Protein AF-A0A9E3FGD9-F1 (afdb_monomer_lite)

Secondary structure (DSSP, 8-state):
-----PPPPPPP--PPPHHHHHHHHHHHHHHHHHHHHHHT---HHHHHHHHHHHTT-HHHHHHHHHHHHHHHHHHHHHHSPPPPPTTHHHHHHHHHHSS-TTT-TTS--TT--S---TTSHHHHHHHHHHHHHHHHHHHHHHHHHHHTSS--

Foldseek 3Di:
DDDDDDDDDPPPDPDPDCVVVVLVVLLVVLLVCLVCVLVVVDDDPVNVSSVVVLVVDVVSVVSSVVSNVVVVVVVVCVVVPPDDPPCPVVVVVVVPVPDPPVVCVPPPPPPPPDPDDPPPPVVVVVVVVVVVVVVVVVVVVVVVVVVVVPPD

Structure (mmCIF, N/CA/C/O backbone):
data_AF-A0A9E3FGD9-F1
#
_entry.id   AF-A0A9E3FGD9-F1
#
loop_
_atom_site.group_PDB
_atom_site.id
_atom_site.type_symbol
_atom_site.label_atom_id
_atom_site.label_alt_id
_atom_site.label_comp_id
_atom_site.label_asym_id
_atom_site.label_entity_id
_atom_site.label_seq_id
_atom_site.pdbx_PDB_ins_code
_atom_site.Cartn_x
_atom_site.Cartn_y
_atom_site.Cartn_z
_atom_site.occupancy
_atom_site.B_iso_or_equiv
_atom_site.auth_seq_id
_atom_site.auth_comp_id
_atom_site.auth_asym_id
_atom_site.auth_atom_id
_atom_site.pdbx_PDB_model_num
ATOM 1 N N . MET A 1 1 ? -22.434 -24.679 -66.975 1.00 50.53 1 MET A N 1
ATOM 2 C CA . MET A 1 1 ? -21.082 -24.193 -66.614 1.00 50.53 1 MET A CA 1
ATOM 3 C C . MET A 1 1 ? -21.198 -23.143 -65.509 1.00 50.53 1 MET A C 1
ATOM 5 O O . MET A 1 1 ? -21.624 -22.031 -65.781 1.00 50.53 1 MET A O 1
ATOM 9 N N . ARG A 1 2 ? -20.910 -23.509 -64.250 1.00 56.78 2 ARG A N 1
ATOM 10 C CA . ARG A 1 2 ? -20.927 -22.608 -63.078 1.00 56.78 2 ARG A CA 1
ATOM 11 C C . ARG A 1 2 ? -19.479 -22.292 -62.701 1.00 56.78 2 ARG A C 1
ATOM 13 O O . ARG A 1 2 ? -18.764 -23.174 -62.239 1.00 56.78 2 ARG A O 1
ATOM 20 N N . LEU A 1 3 ? -19.047 -21.055 -62.933 1.00 59.59 3 LEU A N 1
ATOM 21 C CA . LEU A 1 3 ? -17.718 -20.577 -62.555 1.00 59.59 3 LEU A CA 1
ATOM 22 C C . LEU A 1 3 ? -17.664 -20.383 -61.033 1.00 59.59 3 LEU A C 1
ATOM 24 O O . LEU A 1 3 ? -18.271 -19.459 -60.490 1.00 59.59 3 LEU A O 1
ATOM 28 N N . LEU A 1 4 ? -16.947 -21.271 -60.343 1.00 60.72 4 LEU A N 1
ATOM 29 C CA . LEU A 1 4 ? -16.612 -21.136 -58.927 1.00 60.72 4 LEU A CA 1
ATOM 30 C C . LEU A 1 4 ? -15.655 -19.948 -58.756 1.00 60.72 4 LEU A C 1
ATOM 32 O O . LEU A 1 4 ? -14.446 -20.070 -58.949 1.00 60.72 4 LEU A O 1
ATOM 36 N N . ARG A 1 5 ? -16.200 -18.778 -58.400 1.00 61.59 5 ARG A N 1
ATOM 37 C CA . ARG A 1 5 ? -15.405 -17.627 -57.958 1.00 61.59 5 ARG A CA 1
ATOM 38 C C . ARG A 1 5 ? -14.687 -18.005 -56.661 1.00 61.59 5 ARG A C 1
ATOM 40 O O . ARG A 1 5 ? -15.314 -18.112 -55.608 1.00 61.59 5 ARG A O 1
ATOM 47 N N . ARG A 1 6 ? -13.370 -18.211 -56.741 1.00 64.69 6 ARG A N 1
ATOM 48 C CA . ARG A 1 6 ? -12.494 -18.325 -55.569 1.00 64.69 6 ARG A CA 1
ATOM 49 C C . ARG A 1 6 ? -12.623 -17.040 -54.747 1.00 64.69 6 ARG A C 1
ATOM 51 O O . ARG A 1 6 ? -12.346 -15.958 -55.261 1.00 64.69 6 ARG A O 1
ATOM 58 N N . ARG A 1 7 ? -13.070 -17.152 -53.492 1.00 64.31 7 ARG A N 1
ATOM 59 C CA . ARG A 1 7 ? -13.029 -16.033 -52.543 1.00 64.31 7 ARG A CA 1
ATOM 60 C C . ARG A 1 7 ? -11.561 -15.654 -52.285 1.00 64.31 7 ARG A C 1
ATOM 62 O O . ARG A 1 7 ? -10.740 -16.563 -52.142 1.00 64.31 7 ARG A O 1
ATOM 69 N N . PRO A 1 8 ? -11.223 -14.356 -52.232 1.00 65.31 8 PRO A N 1
ATOM 70 C CA . PRO A 1 8 ? -9.885 -13.916 -51.865 1.00 65.31 8 PRO A CA 1
ATOM 71 C C . PRO A 1 8 ? -9.556 -14.387 -50.444 1.00 65.31 8 PRO A C 1
ATOM 73 O O . PRO A 1 8 ? -10.395 -14.323 -49.544 1.00 65.31 8 PRO A O 1
ATOM 76 N N . ARG A 1 9 ? -8.338 -14.906 -50.266 1.00 67.38 9 ARG A N 1
ATOM 77 C CA . ARG A 1 9 ? -7.791 -15.282 -48.960 1.00 67.38 9 ARG A CA 1
ATOM 78 C C . ARG A 1 9 ? -7.633 -13.993 -48.138 1.00 67.38 9 ARG A C 1
ATOM 80 O O . ARG A 1 9 ? -7.033 -13.059 -48.670 1.00 67.38 9 ARG A O 1
ATOM 87 N N . PRO A 1 10 ? -8.172 -13.905 -46.908 1.00 64.00 10 PRO A N 1
ATOM 88 C CA . PRO A 1 10 ? -7.940 -12.737 -46.064 1.00 64.00 10 PRO A CA 1
ATOM 89 C C . PRO A 1 10 ? -6.430 -12.562 -45.826 1.00 64.00 10 PRO A C 1
ATOM 91 O O . PRO A 1 10 ? -5.707 -13.569 -45.807 1.00 64.00 10 PRO A O 1
ATOM 94 N N . PRO A 1 11 ? -5.942 -11.314 -45.700 1.00 64.38 11 PRO A N 1
ATOM 95 C CA . PRO A 1 11 ? -4.550 -11.059 -45.355 1.00 64.38 11 PRO A CA 1
ATOM 96 C C . PRO A 1 11 ? -4.231 -11.781 -44.045 1.00 64.38 11 PRO A C 1
ATOM 98 O O . PRO A 1 11 ? -5.073 -11.833 -43.149 1.00 64.38 11 PRO A O 1
ATOM 101 N N . ALA A 1 12 ? -3.053 -12.402 -43.980 1.00 60.97 12 ALA A N 1
ATOM 102 C CA . ALA A 1 12 ? -2.588 -13.089 -42.786 1.00 60.97 12 ALA A CA 1
ATOM 103 C C . ALA A 1 12 ? -2.675 -12.122 -41.600 1.00 60.97 12 ALA A C 1
ATOM 105 O O . ALA A 1 12 ? -2.026 -11.079 -41.623 1.00 60.97 12 ALA A O 1
ATOM 106 N N . GLU A 1 13 ? -3.509 -12.450 -40.611 1.00 57.28 13 GLU A N 1
ATOM 107 C CA . GLU A 1 13 ? -3.487 -11.790 -39.311 1.00 57.28 13 GLU A CA 1
ATOM 108 C C . GLU A 1 13 ? -2.049 -11.866 -38.797 1.00 57.28 13 GLU A C 1
ATOM 110 O O . GLU A 1 13 ? -1.521 -12.952 -38.545 1.00 57.28 13 GLU A O 1
ATOM 115 N N . GLU A 1 14 ? -1.393 -10.709 -38.724 1.00 55.59 14 GLU A N 1
ATOM 116 C CA . GLU A 1 14 ? -0.118 -10.553 -38.044 1.00 55.59 14 GLU A CA 1
ATOM 117 C C . GLU A 1 14 ? -0.317 -11.057 -36.618 1.00 55.59 14 GLU A C 1
ATOM 119 O O . GLU A 1 14 ? -1.060 -10.471 -35.828 1.00 55.59 14 GLU A O 1
ATOM 124 N N . ALA A 1 15 ? 0.288 -12.208 -36.318 1.00 61.97 15 ALA A N 1
ATOM 125 C CA . ALA A 1 15 ? 0.248 -12.785 -34.989 1.00 61.97 15 ALA A CA 1
ATOM 126 C C . ALA A 1 15 ? 0.689 -11.700 -33.993 1.00 61.97 15 ALA A C 1
ATOM 128 O O . ALA A 1 15 ? 1.753 -11.106 -34.199 1.00 61.97 15 ALA A O 1
ATOM 129 N N . PRO A 1 16 ? -0.107 -11.406 -32.947 1.00 53.88 16 PRO A N 1
ATOM 130 C CA . PRO A 1 16 ? 0.225 -10.352 -32.005 1.00 53.88 16 PRO A CA 1
ATOM 131 C C . PRO A 1 16 ? 1.620 -10.621 -31.450 1.00 53.88 16 PRO A C 1
ATOM 133 O O . PRO A 1 16 ? 1.892 -11.688 -30.895 1.00 53.88 16 PRO A O 1
ATOM 136 N N . SER A 1 17 ? 2.521 -9.661 -31.646 1.00 55.41 17 SER A N 1
ATOM 137 C CA . SER A 1 17 ? 3.877 -9.719 -31.123 1.00 55.41 17 SER A CA 1
ATOM 138 C C . SER A 1 17 ? 3.812 -9.973 -29.612 1.00 55.41 17 SER A C 1
ATOM 140 O O . SER A 1 17 ? 3.190 -9.224 -28.849 1.00 55.41 17 SER A O 1
ATOM 142 N N . ASN A 1 18 ? 4.429 -11.078 -29.179 1.00 59.06 18 ASN A N 1
ATOM 143 C CA . ASN A 1 18 ? 4.393 -11.581 -27.799 1.00 59.06 18 ASN A CA 1
ATOM 144 C C . ASN A 1 18 ? 4.844 -10.543 -26.743 1.00 59.06 18 ASN A C 1
ATOM 146 O O . ASN A 1 18 ? 4.529 -10.695 -25.560 1.00 59.06 18 ASN A O 1
ATOM 150 N N . ASP A 1 19 ? 5.524 -9.469 -27.157 1.00 59.78 19 ASP A N 1
ATOM 151 C CA . ASP A 1 19 ? 5.995 -8.374 -26.300 1.00 59.78 19 ASP A CA 1
ATOM 152 C C . ASP A 1 19 ? 4.872 -7.551 -25.655 1.00 59.78 19 ASP A C 1
ATOM 154 O O . ASP A 1 19 ? 4.991 -7.119 -24.508 1.00 59.78 19 ASP A O 1
ATOM 158 N N . SER A 1 20 ? 3.735 -7.377 -26.332 1.00 60.22 20 SER A N 1
ATOM 159 C CA . SER A 1 20 ? 2.581 -6.673 -25.748 1.00 60.22 20 SER A CA 1
ATOM 160 C C . SER A 1 20 ? 1.945 -7.471 -24.598 1.00 60.22 20 SER A C 1
ATOM 162 O O . SER A 1 20 ? 1.544 -6.922 -23.566 1.00 60.22 20 SER A O 1
ATOM 164 N N . THR A 1 21 ? 1.921 -8.799 -24.736 1.00 63.38 21 THR A N 1
ATOM 165 C CA . THR A 1 21 ? 1.351 -9.713 -23.739 1.00 63.38 21 THR A CA 1
ATOM 166 C C . THR A 1 21 ? 2.278 -9.862 -22.531 1.00 63.38 21 THR A C 1
ATOM 168 O O . THR A 1 21 ? 1.804 -9.867 -21.391 1.00 63.38 21 THR A O 1
ATOM 171 N N . SER A 1 22 ? 3.597 -9.918 -22.739 1.00 62.03 22 SER A N 1
ATOM 172 C CA . SER A 1 22 ? 4.577 -10.010 -21.649 1.00 62.03 22 SER A CA 1
ATOM 173 C C . SER A 1 22 ? 4.591 -8.752 -20.767 1.00 62.03 22 SER A C 1
ATOM 175 O O . SER A 1 22 ? 4.560 -8.876 -19.538 1.00 62.03 22 SER A O 1
ATOM 177 N N . LEU A 1 23 ? 4.515 -7.554 -21.365 1.00 68.94 23 LEU A N 1
ATOM 178 C CA . LEU A 1 23 ? 4.369 -6.288 -20.637 1.00 68.94 23 LEU A CA 1
ATOM 179 C C . LEU A 1 23 ? 3.094 -6.276 -19.786 1.00 68.94 23 LEU A C 1
ATOM 181 O O . LEU A 1 23 ? 3.143 -5.912 -18.612 1.00 68.94 23 LEU A O 1
ATOM 185 N N . SER A 1 24 ? 1.970 -6.769 -20.318 1.00 81.31 24 SER A N 1
ATOM 186 C CA . SER A 1 24 ? 0.714 -6.848 -19.559 1.00 81.31 24 SER A CA 1
ATOM 187 C C . SER A 1 24 ? 0.804 -7.771 -18.333 1.00 81.31 24 SER A C 1
ATOM 189 O O . SER A 1 24 ? 0.257 -7.454 -17.271 1.00 81.31 24 SER A O 1
ATOM 191 N N . ARG A 1 25 ? 1.540 -8.890 -18.439 1.00 89.81 25 ARG A N 1
ATOM 192 C CA . ARG A 1 25 ? 1.773 -9.816 -17.321 1.00 89.81 25 ARG A CA 1
ATOM 193 C C . ARG A 1 25 ? 2.632 -9.163 -16.246 1.00 89.81 25 ARG A C 1
ATOM 195 O O . ARG A 1 25 ? 2.316 -9.285 -15.065 1.00 89.81 25 ARG A O 1
ATOM 202 N N . PHE A 1 26 ? 3.682 -8.454 -16.651 1.00 91.25 26 PHE A N 1
ATOM 203 C CA . PHE A 1 26 ? 4.580 -7.790 -15.714 1.00 91.25 26 PHE A CA 1
ATOM 204 C C . PHE A 1 26 ? 3.903 -6.620 -14.994 1.00 91.25 26 PHE A C 1
ATOM 206 O O . PHE A 1 26 ? 4.079 -6.463 -13.788 1.00 91.25 26 PHE A O 1
ATOM 213 N N . CYS A 1 27 ? 3.064 -5.848 -15.692 1.00 95.00 27 CYS A N 1
ATOM 214 C CA . CYS A 1 27 ? 2.238 -4.812 -15.072 1.00 95.00 27 CYS A CA 1
ATOM 215 C C . CYS A 1 27 ? 1.262 -5.411 -14.052 1.00 95.00 27 CYS A C 1
ATOM 217 O O . CYS A 1 27 ? 1.096 -4.862 -12.967 1.00 95.00 27 CYS A O 1
ATOM 219 N N . ARG A 1 28 ? 0.632 -6.552 -14.366 1.00 95.50 28 ARG A N 1
ATOM 220 C CA . ARG A 1 28 ? -0.271 -7.244 -13.433 1.00 95.50 28 ARG A CA 1
ATOM 221 C C . ARG A 1 28 ? 0.458 -7.695 -12.166 1.00 95.50 28 ARG A C 1
ATOM 223 O O . ARG A 1 28 ? -0.035 -7.427 -11.077 1.00 95.50 28 ARG A O 1
ATOM 230 N N . GLU A 1 29 ? 1.618 -8.327 -12.321 1.00 96.31 29 GLU A N 1
ATOM 231 C CA . GLU A 1 29 ? 2.453 -8.769 -11.197 1.00 96.31 29 GLU A CA 1
ATOM 232 C C . GLU A 1 29 ? 2.988 -7.583 -10.382 1.00 96.31 29 GLU A C 1
ATOM 234 O O . GLU A 1 29 ? 2.987 -7.598 -9.157 1.00 96.31 29 GLU A O 1
ATOM 239 N N . THR A 1 30 ? 3.391 -6.499 -11.047 1.00 97.25 30 THR A N 1
ATOM 240 C CA . THR A 1 30 ? 3.841 -5.295 -10.343 1.00 97.25 30 THR A CA 1
ATOM 241 C C . THR A 1 30 ? 2.701 -4.690 -9.527 1.00 97.25 30 THR A C 1
ATOM 243 O O . THR A 1 30 ? 2.893 -4.360 -8.361 1.00 97.25 30 THR A O 1
ATOM 246 N N . ARG A 1 31 ? 1.491 -4.608 -10.101 1.00 96.31 31 ARG A N 1
ATOM 247 C CA . ARG A 1 31 ? 0.296 -4.086 -9.420 1.00 96.31 31 ARG A CA 1
ATOM 248 C C . ARG A 1 31 ? -0.084 -4.894 -8.179 1.00 96.31 31 ARG A C 1
ATOM 250 O O . ARG A 1 31 ? -0.506 -4.285 -7.200 1.00 96.31 31 ARG A O 1
ATOM 257 N N . SER A 1 32 ? 0.091 -6.219 -8.176 1.00 96.50 32 SER A N 1
ATOM 258 C CA . SER A 1 32 ? -0.156 -7.035 -6.975 1.00 96.50 32 SER A CA 1
ATOM 259 C C . SER A 1 32 ? 0.870 -6.806 -5.865 1.00 96.50 32 SER A C 1
ATOM 261 O O . SER A 1 32 ? 0.559 -7.063 -4.706 1.00 96.50 32 SER A O 1
ATOM 263 N N . GLN A 1 33 ? 2.061 -6.292 -6.188 1.00 97.50 33 GLN A N 1
ATOM 264 C CA . GLN A 1 33 ? 3.115 -5.997 -5.212 1.00 97.50 33 GLN A CA 1
ATOM 265 C C . GLN A 1 33 ? 3.105 -4.548 -4.697 1.00 97.50 33 GLN A C 1
ATOM 267 O O . GLN A 1 33 ? 3.766 -4.264 -3.697 1.00 97.50 33 GLN A O 1
ATOM 272 N N . LEU A 1 34 ? 2.349 -3.634 -5.321 1.00 97.12 34 LEU A N 1
ATOM 273 C CA . LEU A 1 34 ? 2.291 -2.229 -4.894 1.00 97.12 34 LEU A CA 1
ATOM 274 C C . LEU A 1 34 ? 1.845 -2.035 -3.434 1.00 97.12 34 LEU A C 1
ATOM 276 O O . LEU A 1 34 ? 2.520 -1.277 -2.743 1.00 97.12 34 LEU A O 1
ATOM 280 N N . PRO A 1 35 ? 0.835 -2.751 -2.896 1.00 96.06 35 PRO A N 1
ATOM 281 C CA . PRO A 1 35 ? 0.451 -2.566 -1.496 1.00 96.06 35 PRO A CA 1
ATOM 282 C C . PRO A 1 35 ? 1.589 -2.886 -0.517 1.00 96.06 35 PRO A C 1
ATOM 284 O O . PRO A 1 35 ? 1.804 -2.149 0.440 1.00 96.06 35 PRO A O 1
ATOM 287 N N . ALA A 1 36 ? 2.359 -3.945 -0.788 1.00 96.06 36 ALA A N 1
ATOM 288 C CA . ALA A 1 36 ? 3.522 -4.317 0.018 1.00 96.06 36 ALA A CA 1
ATOM 289 C C . ALA A 1 36 ? 4.685 -3.324 -0.152 1.00 96.06 36 ALA A C 1
ATOM 291 O O . ALA A 1 36 ? 5.441 -3.088 0.788 1.00 96.06 36 ALA A O 1
ATOM 292 N N . LEU A 1 37 ? 4.819 -2.703 -1.330 1.00 96.81 37 LEU A N 1
ATOM 293 C CA . LEU A 1 37 ? 5.756 -1.599 -1.541 1.00 96.81 37 LEU A CA 1
ATOM 294 C C . LEU A 1 37 ? 5.373 -0.375 -0.695 1.00 96.81 37 LEU A C 1
ATOM 296 O O . LEU A 1 37 ? 6.241 0.184 -0.029 1.00 96.81 37 LEU A O 1
ATOM 300 N N . THR A 1 38 ? 4.097 0.022 -0.696 1.00 96.12 38 THR A N 1
ATOM 301 C CA . THR A 1 38 ? 3.587 1.175 0.069 1.00 96.12 38 THR A CA 1
ATOM 302 C C . THR A 1 38 ? 3.631 0.932 1.579 1.00 96.12 38 THR A C 1
ATOM 304 O O . THR A 1 38 ? 3.909 1.858 2.334 1.00 96.12 38 THR A O 1
ATOM 307 N N . ALA A 1 39 ? 3.398 -0.305 2.024 1.00 93.56 39 ALA A N 1
ATOM 308 C CA . ALA A 1 39 ? 3.515 -0.699 3.429 1.00 93.56 39 ALA A CA 1
ATOM 309 C C . ALA A 1 39 ? 4.972 -0.800 3.923 1.00 93.56 39 ALA A C 1
ATOM 311 O O . ALA A 1 39 ? 5.206 -0.819 5.128 1.00 93.56 39 ALA A O 1
ATOM 312 N N . GLY A 1 40 ? 5.953 -0.843 3.013 1.00 95.81 40 GLY A N 1
ATOM 313 C CA . GLY A 1 40 ? 7.366 -1.041 3.355 1.00 95.81 40 GLY A CA 1
ATOM 314 C C . GLY A 1 40 ? 7.756 -2.501 3.616 1.00 95.81 40 GLY A C 1
ATOM 315 O O . GLY A 1 40 ? 8.874 -2.759 4.055 1.00 95.81 40 GLY A O 1
ATOM 316 N N . ASP A 1 41 ? 6.876 -3.453 3.305 1.00 97.19 41 ASP A N 1
ATOM 317 C CA . ASP A 1 41 ? 7.084 -4.891 3.525 1.00 97.19 41 ASP A CA 1
ATOM 318 C C . ASP A 1 41 ? 7.949 -5.544 2.432 1.00 97.19 41 ASP A C 1
ATOM 320 O O . ASP A 1 41 ? 8.478 -6.647 2.595 1.00 97.19 41 ASP A O 1
ATOM 324 N N . LEU A 1 42 ? 8.097 -4.876 1.284 1.00 96.19 42 LEU A N 1
ATOM 325 C CA . LEU A 1 42 ? 8.864 -5.390 0.154 1.00 96.19 42 LEU A CA 1
ATOM 326 C C . LEU A 1 42 ? 10.367 -5.106 0.327 1.00 96.19 42 LEU A C 1
ATOM 328 O O . LEU A 1 42 ? 10.788 -3.955 0.427 1.00 96.19 42 LEU A O 1
ATOM 332 N N . SER A 1 43 ? 11.201 -6.148 0.286 1.00 96.06 43 SER A N 1
ATOM 333 C CA . SER A 1 43 ? 12.656 -6.041 0.470 1.00 96.06 43 SER A CA 1
ATOM 334 C C . SER A 1 43 ? 13.447 -6.863 -0.555 1.00 96.06 43 SER A C 1
ATOM 336 O O . SER A 1 43 ? 12.893 -7.688 -1.283 1.00 96.06 43 SER A O 1
ATOM 338 N N . GLY A 1 44 ? 14.756 -6.609 -0.651 1.00 97.12 44 GLY A N 1
ATOM 339 C CA . GLY A 1 44 ? 15.674 -7.364 -1.508 1.00 97.12 44 GLY A CA 1
ATOM 340 C C . GLY A 1 44 ? 15.402 -7.217 -3.010 1.00 97.12 44 GLY A C 1
ATOM 341 O O . GLY A 1 44 ? 15.074 -6.140 -3.506 1.00 97.12 44 GLY A O 1
ATOM 342 N N . TRP A 1 45 ? 15.569 -8.311 -3.756 1.00 96.88 45 TRP A N 1
ATOM 343 C CA . TRP A 1 45 ? 15.445 -8.323 -5.218 1.00 96.88 45 TRP A CA 1
ATOM 344 C C . TRP A 1 45 ? 14.067 -7.875 -5.753 1.00 96.88 45 TRP A C 1
ATOM 346 O O . TRP A 1 45 ? 14.048 -7.019 -6.642 1.00 96.88 45 TRP A O 1
ATOM 356 N N . PRO A 1 46 ? 12.921 -8.347 -5.213 1.00 95.06 46 PRO A N 1
ATOM 357 C CA . PRO A 1 46 ? 11.597 -7.887 -5.648 1.00 95.06 46 PRO A CA 1
ATOM 358 C C . PRO A 1 46 ? 11.431 -6.362 -5.603 1.00 95.06 46 PRO A C 1
ATOM 360 O O . PRO A 1 46 ? 10.899 -5.769 -6.541 1.00 95.06 46 PRO A O 1
ATOM 363 N N . LEU A 1 47 ? 11.975 -5.707 -4.570 1.00 98.00 47 LEU A N 1
ATOM 364 C CA . LEU A 1 47 ? 11.946 -4.248 -4.425 1.00 98.00 47 LEU A CA 1
ATOM 365 C C . LEU A 1 47 ? 12.661 -3.535 -5.567 1.00 98.00 47 LEU A C 1
ATOM 367 O O . LEU A 1 47 ? 12.135 -2.570 -6.125 1.00 98.00 47 LEU A O 1
ATOM 371 N N . HIS A 1 48 ? 13.845 -4.012 -5.939 1.00 97.81 48 HIS A N 1
ATOM 372 C CA . HIS A 1 48 ? 14.596 -3.432 -7.048 1.00 97.81 48 HIS A CA 1
ATOM 373 C C . HIS A 1 48 ? 13.859 -3.592 -8.378 1.00 97.81 48 HIS A C 1
ATOM 375 O O . HIS A 1 48 ? 13.793 -2.640 -9.157 1.00 97.81 48 HIS A O 1
ATOM 381 N N . VAL A 1 49 ? 13.270 -4.764 -8.616 1.00 97.06 49 VAL A N 1
ATOM 382 C CA . VAL A 1 49 ? 12.540 -5.078 -9.848 1.00 97.06 49 VAL A CA 1
ATOM 383 C C . VAL A 1 49 ? 11.294 -4.207 -10.002 1.00 97.06 49 VAL A C 1
ATOM 385 O O . VAL A 1 49 ? 11.113 -3.570 -11.042 1.00 97.06 49 VAL A O 1
ATOM 388 N N . VAL A 1 50 ? 10.469 -4.117 -8.957 1.00 97.50 50 VAL A N 1
ATOM 389 C CA . VAL A 1 50 ? 9.260 -3.283 -8.953 1.00 97.50 50 VAL A CA 1
ATOM 390 C C . VAL A 1 50 ? 9.623 -1.810 -9.162 1.00 97.50 50 VAL A C 1
ATOM 392 O O . VAL A 1 50 ? 9.068 -1.158 -10.046 1.00 97.50 50 VAL A O 1
ATOM 395 N N . ARG A 1 51 ? 10.629 -1.290 -8.442 1.00 97.50 51 ARG A N 1
ATOM 396 C CA . ARG A 1 51 ? 11.104 0.096 -8.622 1.00 97.50 51 ARG A CA 1
ATOM 397 C C . ARG A 1 51 ? 11.631 0.363 -10.030 1.00 97.50 51 ARG A C 1
ATOM 399 O O . ARG A 1 51 ? 11.395 1.438 -10.576 1.00 97.50 51 ARG A O 1
ATOM 406 N N . ALA A 1 52 ? 12.348 -0.586 -10.628 1.00 97.38 52 ALA A N 1
ATOM 407 C CA . ALA A 1 52 ? 12.839 -0.447 -11.996 1.00 97.38 52 ALA A CA 1
ATOM 408 C C . ALA A 1 52 ? 11.689 -0.387 -13.012 1.00 97.38 52 ALA A C 1
ATOM 410 O O . ALA A 1 52 ? 11.752 0.400 -13.957 1.00 97.38 52 ALA A O 1
ATOM 411 N N . HIS A 1 53 ? 10.629 -1.171 -12.804 1.00 96.44 53 HIS A N 1
ATOM 412 C CA . HIS A 1 53 ? 9.443 -1.142 -13.656 1.00 96.44 53 HIS A CA 1
ATOM 413 C C . HIS A 1 53 ? 8.666 0.173 -13.529 1.00 96.44 53 HIS A C 1
ATOM 415 O O . HIS A 1 53 ? 8.296 0.762 -14.543 1.00 96.44 53 HIS A O 1
ATOM 421 N N . LEU A 1 54 ? 8.489 0.682 -12.308 1.00 97.00 54 LEU A N 1
ATOM 422 C CA . LEU A 1 54 ? 7.792 1.948 -12.051 1.00 97.00 54 LEU A CA 1
ATOM 423 C C . LEU A 1 54 ? 8.451 3.144 -12.748 1.00 97.00 54 LEU A C 1
ATOM 425 O O . LEU A 1 54 ? 7.759 4.028 -13.237 1.00 97.00 54 LEU A O 1
ATOM 429 N N . LYS A 1 55 ? 9.782 3.134 -12.895 1.00 97.25 55 LYS A N 1
ATOM 430 C CA . LYS A 1 55 ? 10.510 4.157 -13.669 1.00 97.25 55 LYS A CA 1
ATOM 431 C C . LYS A 1 55 ? 10.190 4.146 -15.167 1.00 97.25 55 LYS A C 1
ATOM 433 O O . LYS A 1 55 ? 10.461 5.130 -15.844 1.00 97.25 55 LYS A O 1
ATOM 438 N N . ARG A 1 56 ? 9.693 3.026 -15.699 1.00 94.81 56 ARG A N 1
ATOM 439 C CA . ARG A 1 56 ? 9.455 2.818 -17.137 1.00 94.81 56 ARG A CA 1
ATOM 440 C C . ARG A 1 56 ? 7.972 2.818 -17.505 1.00 94.81 56 ARG A C 1
ATOM 442 O O . ARG A 1 56 ? 7.645 3.111 -18.648 1.00 94.81 56 ARG A O 1
ATOM 449 N N . CYS A 1 57 ? 7.086 2.476 -16.571 1.00 95.69 57 CYS A N 1
ATOM 450 C CA . CYS A 1 57 ? 5.652 2.347 -16.813 1.00 95.69 57 CYS A CA 1
ATOM 451 C C . CYS A 1 57 ? 4.858 3.418 -16.052 1.00 95.69 57 CYS A C 1
ATOM 453 O O . CYS A 1 57 ? 4.668 3.315 -14.838 1.00 95.69 57 CYS A O 1
ATOM 455 N N . ALA A 1 58 ? 4.352 4.414 -16.787 1.00 94.44 58 ALA A N 1
ATOM 456 C CA . ALA A 1 58 ? 3.566 5.516 -16.229 1.00 94.44 58 ALA A CA 1
ATOM 457 C C . ALA A 1 58 ? 2.269 5.044 -15.545 1.00 94.44 58 ALA A C 1
ATOM 459 O O . ALA A 1 58 ? 1.919 5.557 -14.485 1.00 94.44 58 ALA A O 1
ATOM 460 N N . ASP A 1 59 ? 1.598 4.024 -16.088 1.00 95.50 59 ASP A N 1
ATOM 461 C CA . ASP A 1 59 ? 0.359 3.491 -15.505 1.00 95.50 59 ASP A CA 1
ATOM 462 C C . ASP A 1 59 ? 0.590 2.890 -14.115 1.00 95.50 59 ASP A C 1
ATOM 464 O O . ASP A 1 59 ? -0.188 3.115 -13.187 1.00 95.50 59 ASP A O 1
ATOM 468 N N . CYS A 1 60 ? 1.668 2.116 -13.962 1.00 96.75 60 CYS A N 1
ATOM 469 C CA . CYS A 1 60 ? 2.037 1.522 -12.681 1.00 96.75 60 CYS A CA 1
ATOM 470 C C . CYS A 1 60 ? 2.497 2.594 -11.683 1.00 96.75 60 CYS A C 1
ATOM 472 O O . CYS A 1 60 ? 2.135 2.513 -10.511 1.00 96.75 60 CYS A O 1
ATOM 474 N N . ALA A 1 61 ? 3.226 3.620 -12.137 1.00 97.69 61 ALA A N 1
ATOM 475 C CA . ALA A 1 61 ? 3.610 4.753 -11.294 1.00 97.69 61 ALA A CA 1
ATOM 476 C C . ALA A 1 61 ? 2.386 5.551 -10.802 1.00 97.69 61 ALA A C 1
ATOM 478 O O . ALA A 1 61 ? 2.295 5.892 -9.625 1.00 97.69 61 ALA A O 1
ATOM 479 N N . GLY A 1 62 ? 1.403 5.789 -11.676 1.00 97.50 62 GLY A N 1
ATOM 480 C CA . GLY A 1 62 ? 0.154 6.458 -11.311 1.00 97.50 62 GLY A CA 1
ATOM 481 C C . GLY A 1 62 ? -0.710 5.648 -10.337 1.00 97.50 62 GLY A C 1
ATOM 482 O O . GLY A 1 62 ? -1.396 6.224 -9.496 1.00 97.50 62 GLY A O 1
ATOM 483 N N . GLU A 1 63 ? -0.683 4.316 -10.419 1.00 97.06 63 GLU A N 1
ATOM 484 C CA . GLU A 1 63 ? -1.334 3.443 -9.432 1.00 97.06 63 GLU A CA 1
ATOM 485 C C . GLU A 1 63 ? -0.644 3.517 -8.064 1.00 97.06 63 GLU A C 1
ATOM 487 O O . GLU A 1 63 ? -1.326 3.659 -7.052 1.00 97.06 63 GLU A O 1
ATOM 492 N N . GLN A 1 64 ? 0.692 3.485 -8.025 1.00 98.00 64 GLN A N 1
ATOM 493 C CA . GLN A 1 64 ? 1.447 3.629 -6.778 1.00 98.00 64 GLN A CA 1
ATOM 494 C C . GLN A 1 64 ? 1.114 4.953 -6.076 1.00 98.00 64 GLN A C 1
ATOM 496 O O . GLN A 1 64 ? 0.812 4.958 -4.885 1.00 98.00 64 GLN A O 1
ATOM 501 N N . LEU A 1 65 ? 1.098 6.062 -6.821 1.00 97.94 65 LEU A N 1
ATOM 502 C CA . LEU A 1 65 ? 0.781 7.381 -6.275 1.00 97.94 65 LEU A CA 1
ATOM 503 C C . LEU A 1 65 ? -0.641 7.434 -5.689 1.00 97.94 65 LEU A C 1
ATOM 505 O O . LEU A 1 65 ? -0.851 7.997 -4.617 1.00 97.94 65 LEU A O 1
ATOM 509 N N . ARG A 1 66 ? -1.619 6.795 -6.347 1.00 96.69 66 ARG A N 1
ATOM 510 C CA . ARG A 1 66 ? -2.983 6.655 -5.806 1.00 96.69 66 ARG A CA 1
ATOM 511 C C . ARG A 1 66 ? -3.002 5.856 -4.500 1.00 96.69 66 ARG A C 1
ATOM 513 O O . ARG A 1 66 ? -3.721 6.230 -3.577 1.00 96.69 66 ARG A O 1
ATOM 520 N N . GLN A 1 67 ? -2.20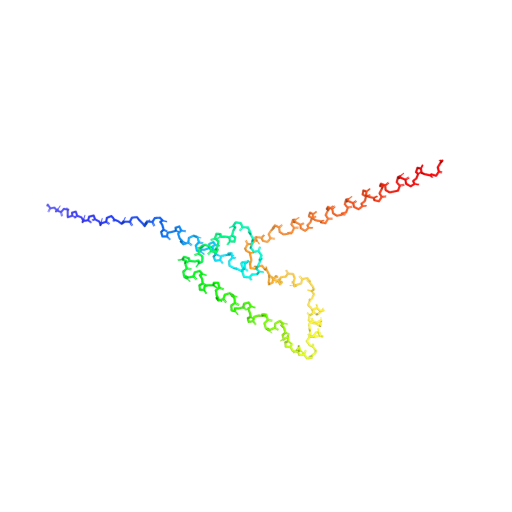6 4.792 -4.389 1.00 96.44 67 GLN A N 1
ATOM 521 C CA . GLN A 1 67 ? -2.105 4.010 -3.150 1.00 96.44 67 GLN A CA 1
ATOM 522 C C . GLN A 1 67 ? -1.444 4.799 -2.011 1.00 96.44 67 GLN A C 1
ATOM 524 O O . GLN A 1 67 ? -1.916 4.724 -0.880 1.00 96.44 67 GLN A O 1
ATOM 529 N N . GLU A 1 68 ? -0.418 5.601 -2.299 1.00 96.69 68 GLU A N 1
ATOM 530 C CA . GLU A 1 68 ? 0.228 6.493 -1.321 1.00 96.69 68 GLU A CA 1
ATOM 531 C C . GLU A 1 68 ? -0.715 7.608 -0.829 1.00 96.69 68 GLU A C 1
ATOM 533 O O . GLU A 1 68 ? -0.753 7.945 0.357 1.00 96.69 68 GLU A O 1
ATOM 538 N N . GLN A 1 69 ? -1.539 8.162 -1.720 1.00 96.44 69 GLN A N 1
ATOM 539 C CA . GLN A 1 69 ? -2.581 9.123 -1.343 1.00 96.44 69 GLN A CA 1
ATOM 540 C C . GLN A 1 69 ? -3.645 8.493 -0.437 1.00 96.44 69 GLN A C 1
ATOM 542 O O . GLN A 1 69 ? -4.062 9.097 0.548 1.00 96.44 69 GLN A O 1
ATOM 547 N N . LEU A 1 70 ? -4.071 7.263 -0.732 1.00 95.62 70 LEU A N 1
ATOM 548 C CA . LEU A 1 70 ? -5.019 6.548 0.121 1.00 95.62 70 LEU A CA 1
ATOM 549 C C . LEU A 1 70 ? -4.412 6.187 1.480 1.00 95.62 70 LEU A C 1
ATOM 551 O O . LEU A 1 70 ? -5.078 6.348 2.501 1.00 95.62 70 LEU A O 1
ATOM 555 N N . SER A 1 71 ? -3.162 5.719 1.519 1.00 93.44 71 SER A N 1
ATOM 556 C CA . SER A 1 71 ? -2.508 5.349 2.777 1.00 93.44 71 SER A CA 1
ATOM 557 C C . SER A 1 71 ? -2.301 6.564 3.683 1.00 93.44 71 SER A C 1
ATOM 559 O O . SER A 1 71 ? -2.594 6.484 4.874 1.00 93.44 71 SER A O 1
ATOM 561 N N . SER A 1 72 ? -1.891 7.706 3.125 1.00 92.69 72 SER A N 1
ATOM 562 C CA . SER A 1 72 ? -1.769 8.971 3.862 1.00 92.69 72 SER A CA 1
ATOM 563 C C . SER A 1 72 ? -3.118 9.506 4.358 1.00 92.69 72 SER A C 1
ATOM 565 O O . SER A 1 72 ? -3.220 9.928 5.510 1.00 92.69 72 SER A O 1
ATOM 567 N N . ALA A 1 73 ? -4.176 9.426 3.547 1.00 92.00 73 ALA A N 1
ATOM 568 C CA . ALA A 1 73 ? -5.525 9.809 3.966 1.00 92.00 73 ALA A CA 1
ATOM 569 C C . ALA A 1 73 ? -6.072 8.910 5.089 1.00 92.00 73 ALA A C 1
ATOM 571 O O . ALA A 1 73 ? -6.762 9.380 5.987 1.00 92.00 73 ALA A O 1
ATOM 572 N N . LEU A 1 74 ? -5.760 7.612 5.070 1.00 92.19 74 LEU A N 1
ATOM 573 C CA . LEU A 1 74 ? -6.141 6.700 6.150 1.00 92.19 74 LEU A CA 1
ATOM 574 C C . LEU A 1 74 ? -5.301 6.913 7.415 1.00 92.19 74 LEU A C 1
ATOM 576 O O . LEU A 1 74 ? -5.826 6.779 8.520 1.00 92.19 74 LEU A O 1
ATOM 580 N N . ALA A 1 75 ? -4.021 7.262 7.268 1.00 90.62 75 ALA A N 1
ATOM 581 C CA . ALA A 1 75 ? -3.158 7.597 8.395 1.00 90.62 75 ALA A CA 1
ATOM 582 C C . ALA A 1 75 ? -3.693 8.813 9.170 1.00 90.62 75 ALA A C 1
ATOM 584 O O . ALA A 1 75 ? -3.778 8.756 10.392 1.00 90.62 75 ALA A O 1
ATOM 585 N N . SER A 1 76 ? -4.176 9.855 8.482 1.00 88.44 76 SER A N 1
ATOM 586 C CA . SER A 1 76 ? -4.735 11.036 9.159 1.00 88.44 76 SER A CA 1
ATOM 587 C C . SER A 1 76 ? -6.003 10.730 9.969 1.00 88.44 76 SER A C 1
ATOM 589 O O . SER A 1 76 ? -6.188 11.275 11.057 1.00 88.44 76 SER A O 1
ATOM 591 N N . ILE A 1 77 ? -6.849 9.811 9.491 1.00 90.44 77 ILE A N 1
ATOM 592 C CA . ILE A 1 77 ? -8.029 9.333 10.234 1.00 90.44 77 ILE A CA 1
ATOM 593 C C . ILE A 1 77 ? -7.608 8.526 11.466 1.00 90.44 77 ILE A C 1
ATOM 595 O O . ILE A 1 77 ? -8.249 8.604 12.511 1.00 90.44 77 ILE A O 1
ATOM 599 N N . LYS A 1 78 ? -6.537 7.735 11.352 1.00 89.31 78 LYS A N 1
ATOM 600 C CA . LYS A 1 78 ? -6.003 6.950 12.469 1.00 89.31 78 LYS A CA 1
ATOM 601 C C . LYS A 1 78 ? -5.439 7.848 13.574 1.00 89.31 78 LYS A C 1
ATOM 603 O O . LYS A 1 78 ? -5.632 7.533 14.745 1.00 89.31 78 LYS A O 1
ATOM 608 N N . ASP A 1 79 ? -4.767 8.934 13.202 1.00 87.56 79 ASP A N 1
ATOM 609 C CA . ASP A 1 79 ? -4.136 9.862 14.148 1.00 87.56 79 ASP A CA 1
ATOM 610 C C . ASP A 1 79 ? -5.152 10.776 14.848 1.00 87.56 79 ASP A C 1
ATOM 612 O O . ASP A 1 79 ? -4.948 11.170 15.995 1.00 87.56 79 ASP A O 1
ATOM 616 N N . SER A 1 80 ? -6.274 11.071 14.187 1.00 87.06 80 SER A N 1
ATOM 617 C CA . SER A 1 80 ? -7.402 11.805 14.763 1.00 87.06 80 SER A CA 1
ATOM 618 C C . SER A 1 80 ? -8.664 10.939 14.725 1.00 87.06 80 SER A C 1
ATOM 620 O O . SER A 1 80 ? -9.550 11.157 13.887 1.00 87.06 80 SER A O 1
ATOM 622 N N . PRO A 1 81 ? -8.749 9.910 15.592 1.00 82.88 81 PRO A N 1
ATOM 623 C CA . PRO A 1 81 ? -9.891 9.018 15.584 1.00 82.88 81 PRO A CA 1
ATOM 624 C C . PRO A 1 81 ? -11.144 9.813 15.975 1.00 82.88 81 PRO A C 1
ATOM 626 O O . PRO A 1 81 ? -11.144 10.489 17.010 1.00 82.88 81 PRO A O 1
ATOM 629 N N . PRO A 1 82 ? -12.230 9.747 15.186 1.00 84.75 82 PRO A N 1
ATOM 630 C CA . PRO A 1 82 ? -13.472 10.406 15.555 1.00 84.75 82 PRO A CA 1
ATOM 631 C C . PRO A 1 82 ? -13.971 9.844 16.887 1.00 84.75 82 PRO A C 1
ATOM 633 O O . PRO A 1 82 ? -13.911 8.634 17.124 1.00 84.75 82 PRO A O 1
ATOM 636 N N . THR A 1 83 ? -14.475 10.719 17.759 1.00 89.06 83 THR A N 1
ATOM 637 C CA . THR A 1 83 ? -15.064 10.295 19.030 1.00 89.06 83 THR A CA 1
ATOM 638 C C . THR A 1 83 ? -16.213 9.321 18.746 1.00 89.06 83 THR A C 1
ATOM 640 O O . THR A 1 83 ? -17.137 9.680 18.009 1.00 89.06 83 THR A O 1
ATOM 643 N N . PRO A 1 84 ? -16.174 8.085 19.281 1.00 88.50 84 PRO A N 1
ATOM 644 C CA . PRO A 1 84 ? -17.250 7.133 19.061 1.00 88.50 84 PRO A CA 1
ATOM 645 C C . PRO A 1 84 ? -18.542 7.659 19.704 1.00 88.50 84 PRO A C 1
ATOM 647 O O . PRO A 1 84 ? -18.480 8.290 20.764 1.00 88.50 84 PRO A O 1
ATOM 650 N N . PRO A 1 85 ? -19.717 7.411 19.099 1.00 90.25 85 PRO A N 1
ATOM 651 C CA . PRO A 1 85 ? -20.975 7.839 19.691 1.00 90.25 85 PRO A CA 1
ATOM 652 C C . PRO A 1 85 ? -21.174 7.162 21.059 1.00 90.25 85 PRO A C 1
ATOM 654 O O . PRO A 1 85 ? -20.790 5.996 21.232 1.00 90.25 85 PRO A O 1
ATOM 657 N N . PRO A 1 86 ? -21.752 7.873 22.044 1.00 92.88 86 PRO A N 1
ATOM 658 C CA . PRO A 1 86 ? -21.979 7.316 23.373 1.00 92.88 86 PRO A CA 1
ATOM 659 C C . PRO A 1 86 ? -22.880 6.077 23.284 1.00 92.88 86 PRO A C 1
ATOM 661 O O . PRO A 1 86 ? -23.814 6.042 22.486 1.00 92.88 86 PRO A O 1
ATOM 664 N N . GLY A 1 87 ? -22.580 5.046 24.078 1.00 91.25 87 GLY A N 1
ATOM 665 C CA . GLY A 1 87 ? -23.332 3.784 24.091 1.00 91.25 87 GLY A CA 1
ATOM 666 C C . GLY A 1 87 ? -23.030 2.819 22.935 1.00 91.25 87 GLY A C 1
ATOM 667 O O . GLY A 1 87 ? -23.559 1.713 22.926 1.00 91.25 87 GLY A O 1
ATOM 668 N N . LEU A 1 88 ? -22.145 3.164 21.984 1.00 91.25 88 LEU A N 1
ATOM 669 C CA . LEU A 1 88 ? -21.778 2.257 20.882 1.00 91.25 88 LEU A CA 1
ATOM 670 C C . LEU A 1 88 ? -21.207 0.923 21.389 1.00 91.25 88 LEU A C 1
ATOM 672 O O . LEU A 1 88 ? -21.494 -0.129 20.820 1.00 91.25 88 LEU A O 1
ATOM 676 N N . LEU A 1 89 ? -20.389 0.957 22.443 1.00 88.88 89 LEU A N 1
ATOM 677 C CA . LEU A 1 89 ? -19.816 -0.256 23.022 1.00 88.88 89 LEU A CA 1
ATOM 678 C C . LEU A 1 89 ? -20.906 -1.141 23.637 1.00 88.88 89 LEU A C 1
ATOM 680 O O . LEU A 1 89 ? -20.936 -2.337 23.356 1.00 88.88 89 LEU A O 1
ATOM 684 N N . ASP A 1 90 ? -21.823 -0.550 24.401 1.00 92.00 90 ASP A N 1
ATOM 685 C CA . ASP A 1 90 ? -22.939 -1.260 25.032 1.00 92.00 90 ASP A CA 1
ATOM 686 C C . ASP A 1 90 ? -23.881 -1.862 23.981 1.00 92.00 90 ASP A C 1
ATOM 688 O O . ASP A 1 90 ? -24.261 -3.026 24.079 1.00 92.00 90 ASP A O 1
ATOM 692 N N . ASP A 1 91 ? -24.163 -1.127 22.903 1.00 88.81 91 ASP A N 1
ATOM 693 C CA . ASP A 1 91 ? -24.921 -1.617 21.749 1.00 88.81 91 ASP A CA 1
ATOM 694 C C . ASP A 1 91 ? -24.231 -2.796 21.046 1.00 88.81 91 ASP A C 1
ATOM 696 O O . ASP A 1 91 ? -24.889 -3.728 20.570 1.00 88.81 91 ASP A O 1
ATOM 700 N N . LEU A 1 92 ? -22.901 -2.755 20.916 1.00 85.94 92 LEU A N 1
ATOM 701 C CA . LEU A 1 92 ? -22.125 -3.842 20.319 1.00 85.94 92 LEU A CA 1
ATOM 702 C C . LEU A 1 92 ? -22.118 -5.081 21.218 1.00 85.94 92 LEU A C 1
ATOM 704 O O . LEU A 1 92 ? -22.291 -6.186 2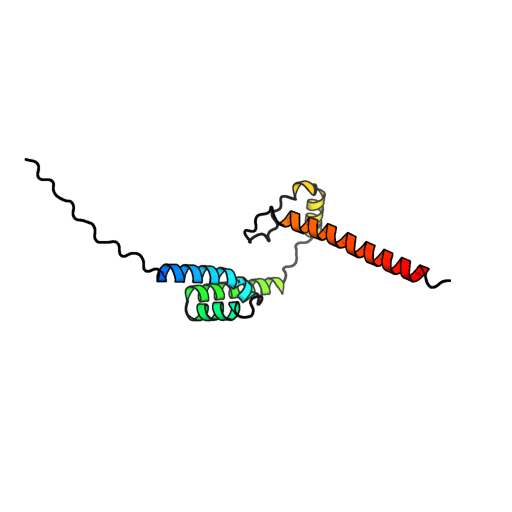0.700 1.00 85.94 92 LEU A O 1
ATOM 708 N N . LEU A 1 93 ? -21.978 -4.898 22.533 1.00 87.44 93 LEU A N 1
ATOM 709 C CA . LEU A 1 93 ? -22.036 -5.969 23.529 1.00 87.44 93 LEU A CA 1
ATOM 710 C C . LEU A 1 93 ? -23.434 -6.600 23.576 1.00 87.44 93 LEU A C 1
ATOM 712 O O . LEU A 1 93 ? -23.568 -7.802 23.358 1.00 87.44 93 LEU A O 1
ATOM 716 N N . ALA A 1 94 ? -24.492 -5.794 23.667 1.00 87.75 94 ALA A N 1
ATOM 717 C CA . ALA A 1 94 ? -25.875 -6.269 23.627 1.00 87.75 94 ALA A CA 1
ATOM 718 C C . ALA A 1 94 ? -26.194 -7.033 22.324 1.00 87.75 94 ALA A C 1
ATOM 720 O O . ALA A 1 94 ? -26.880 -8.060 22.327 1.00 87.75 94 ALA A O 1
ATOM 721 N N . ARG A 1 95 ? -25.653 -6.584 21.178 1.00 81.44 95 ARG A N 1
ATOM 722 C CA . ARG A 1 95 ? -25.768 -7.303 19.894 1.00 81.44 95 ARG A CA 1
ATOM 723 C C . ARG A 1 95 ? -24.920 -8.571 19.823 1.00 81.44 95 ARG A C 1
ATOM 725 O O . ARG A 1 95 ? -25.205 -9.400 18.950 1.00 81.44 95 ARG A O 1
ATOM 732 N N . ALA A 1 96 ? -23.849 -8.693 20.599 1.00 80.69 96 ALA A N 1
ATOM 733 C CA . ALA A 1 96 ? -23.031 -9.900 20.689 1.00 80.69 96 ALA A CA 1
ATOM 734 C C . ALA A 1 96 ? -23.718 -10.962 21.555 1.00 80.69 96 ALA A C 1
ATOM 736 O O . ALA A 1 96 ? -23.763 -12.122 21.145 1.00 80.69 96 ALA A O 1
ATOM 737 N N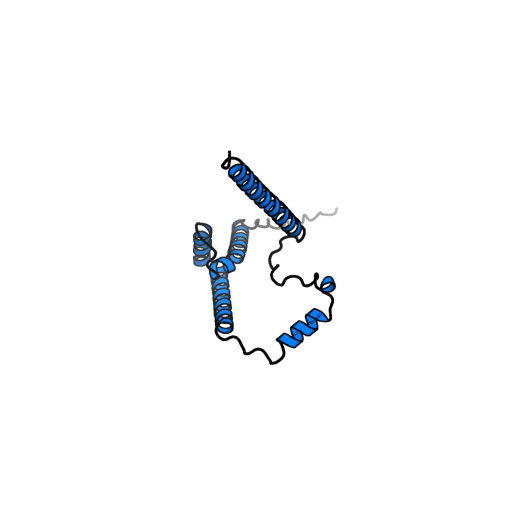 . ASP A 1 97 ? -24.353 -10.544 22.648 1.00 77.31 97 ASP A N 1
ATOM 738 C CA . ASP A 1 97 ? -25.047 -11.432 23.582 1.00 77.31 97 ASP A CA 1
ATOM 739 C C . ASP A 1 97 ? -26.375 -11.969 23.017 1.00 77.31 97 ASP A C 1
ATOM 741 O O . ASP A 1 97 ? -26.710 -13.138 23.200 1.00 77.31 97 ASP A O 1
ATOM 745 N N . GLY A 1 98 ? -27.118 -11.157 22.253 1.00 66.12 98 GL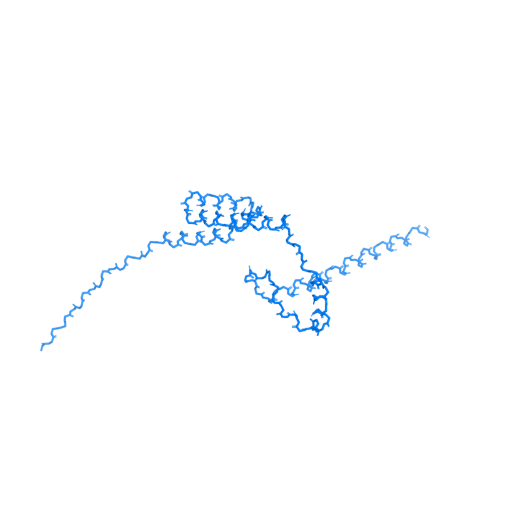Y A N 1
ATOM 746 C CA . GLY A 1 98 ? -28.454 -11.524 21.753 1.00 66.12 98 GLY A CA 1
ATOM 747 C C . GLY A 1 98 ? -28.499 -12.427 20.509 1.00 66.12 98 GLY A C 1
ATOM 748 O O . GLY A 1 98 ? -29.553 -12.968 20.176 1.00 66.12 98 GLY A O 1
ATOM 749 N N . ARG A 1 99 ? -27.388 -12.608 19.782 1.00 57.72 99 ARG A N 1
ATOM 750 C CA . ARG A 1 99 ? -27.321 -13.490 18.600 1.00 57.72 99 ARG A CA 1
ATOM 751 C C . ARG A 1 99 ? -26.228 -14.518 18.812 1.00 57.72 99 ARG A C 1
ATOM 753 O O . ARG A 1 99 ? -25.066 -14.241 18.533 1.00 57.72 99 ARG A O 1
ATOM 760 N N . GLY A 1 100 ? -26.641 -15.697 19.284 1.00 56.12 100 GLY A N 1
ATOM 761 C CA . GLY A 1 100 ? -25.781 -16.827 19.614 1.00 56.12 100 GLY A CA 1
ATOM 762 C C . GLY A 1 100 ? -24.563 -16.936 18.700 1.00 56.12 100 GLY A C 1
ATOM 763 O O . GLY A 1 100 ? -24.684 -17.020 17.476 1.00 56.12 100 GLY A O 1
ATOM 764 N N . VAL A 1 101 ? -23.392 -16.961 19.330 1.00 53.97 101 VAL A N 1
ATOM 765 C CA . VAL A 1 101 ? -22.042 -17.032 18.748 1.00 53.97 101 VAL A CA 1
ATOM 766 C C . VAL A 1 101 ? -21.913 -18.073 17.614 1.00 53.97 101 VAL A C 1
ATOM 768 O O . VAL A 1 101 ? -21.082 -17.923 16.723 1.00 53.97 101 VAL A O 1
ATOM 771 N N . ARG A 1 102 ? -22.798 -19.081 17.559 1.00 53.31 102 ARG A N 1
ATOM 772 C CA . ARG A 1 102 ? -22.867 -20.090 16.486 1.00 53.31 102 ARG A CA 1
ATOM 773 C C . ARG A 1 102 ? -23.390 -19.584 15.134 1.00 53.31 102 ARG A C 1
ATOM 775 O O . ARG A 1 102 ? -22.979 -20.125 14.116 1.00 53.31 102 ARG A O 1
ATOM 782 N N . ALA A 1 103 ? -24.242 -18.557 15.080 1.00 51.62 103 ALA A N 1
ATOM 783 C CA . ALA A 1 103 ? -24.786 -18.047 13.811 1.00 51.62 103 ALA A CA 1
ATOM 784 C C . ALA A 1 103 ? -23.848 -17.045 13.104 1.00 51.62 103 ALA A C 1
ATOM 786 O O . ALA A 1 103 ? -24.003 -16.776 11.915 1.00 51.62 103 ALA A O 1
ATOM 787 N N . ARG A 1 104 ? -22.852 -16.496 13.820 1.00 51.62 104 ARG A N 1
ATOM 788 C CA . ARG A 1 104 ? -21.885 -15.503 13.307 1.00 51.62 104 ARG A CA 1
ATOM 789 C C . ARG A 1 104 ? -20.527 -16.072 12.892 1.00 51.62 104 ARG A C 1
ATOM 791 O O . ARG A 1 104 ? -19.691 -15.313 12.414 1.00 51.62 104 ARG A O 1
ATOM 798 N N . ALA A 1 105 ? -20.335 -17.391 12.930 1.00 49.38 105 ALA A N 1
ATOM 799 C CA . ALA A 1 105 ? -19.221 -18.035 12.222 1.00 49.38 105 ALA A CA 1
ATOM 800 C C . ALA A 1 105 ? -19.286 -17.838 10.685 1.00 49.38 105 ALA A C 1
ATOM 802 O O . ALA A 1 105 ? -18.362 -18.214 9.973 1.00 49.38 105 ALA A O 1
ATOM 803 N N . ALA A 1 106 ? -20.362 -17.221 10.178 1.00 49.00 106 ALA A N 1
ATOM 804 C CA . ALA A 1 106 ? -20.518 -16.769 8.801 1.00 49.00 106 ALA A CA 1
ATOM 805 C C . ALA A 1 106 ? -20.322 -15.247 8.623 1.00 49.00 106 ALA A C 1
ATOM 807 O O . ALA A 1 106 ? -20.805 -14.684 7.645 1.00 49.00 106 ALA A O 1
ATOM 808 N N . VAL A 1 107 ? -19.639 -14.548 9.541 1.00 47.12 107 VAL A N 1
ATOM 809 C CA . VAL A 1 107 ? -19.018 -13.265 9.182 1.00 47.12 107 VAL A CA 1
ATOM 810 C C . VAL A 1 107 ? -17.759 -13.624 8.394 1.00 47.12 107 VAL A C 1
ATOM 812 O O . VAL A 1 107 ? -16.805 -14.107 9.009 1.00 47.12 107 VAL A O 1
ATOM 815 N N . PRO A 1 108 ? -17.714 -13.447 7.058 1.00 49.19 108 PRO A N 1
ATOM 816 C CA . PRO A 1 108 ? -16.449 -13.542 6.357 1.00 49.19 108 PRO A CA 1
ATOM 817 C C . PRO A 1 108 ? -15.556 -12.482 6.986 1.00 49.19 108 PRO A C 1
ATOM 819 O O . PRO A 1 108 ? -15.860 -11.287 6.936 1.00 49.19 108 PRO A O 1
ATOM 822 N N . ALA A 1 109 ? -14.500 -12.935 7.660 1.00 49.53 109 ALA A N 1
ATOM 823 C CA . ALA A 1 109 ? -13.462 -12.066 8.162 1.00 49.53 109 ALA A CA 1
ATOM 824 C C . ALA A 1 109 ? -13.109 -11.100 7.030 1.00 49.53 109 ALA A C 1
ATOM 826 O O . ALA A 1 109 ? -12.702 -11.514 5.940 1.00 49.53 109 ALA A O 1
ATOM 827 N N . ARG A 1 110 ? -13.321 -9.809 7.276 1.00 48.44 110 ARG A N 1
ATOM 828 C CA . ARG A 1 110 ? -13.052 -8.700 6.354 1.00 48.44 110 ARG A CA 1
ATOM 829 C C . ARG A 1 110 ? -11.533 -8.476 6.208 1.00 48.44 110 ARG A C 1
ATOM 831 O O . ARG A 1 110 ? -11.052 -7.357 6.274 1.00 48.44 110 ARG A O 1
ATOM 838 N N . GLY A 1 111 ? -10.794 -9.576 6.062 1.00 46.50 111 GLY A N 1
ATOM 839 C CA . GLY A 1 111 ? -9.354 -9.706 5.857 1.00 46.50 111 GLY A CA 1
ATOM 840 C C . GLY A 1 111 ? -8.998 -10.826 4.866 1.00 46.50 111 GLY A C 1
ATOM 841 O O . GLY A 1 111 ? -7.824 -11.064 4.619 1.00 46.50 111 GLY A O 1
ATOM 842 N N . ALA A 1 112 ? -9.983 -11.493 4.252 1.00 43.06 112 ALA A N 1
ATOM 843 C CA . ALA A 1 112 ? -9.764 -12.432 3.152 1.00 43.06 112 ALA A CA 1
ATOM 844 C C . ALA A 1 112 ? -10.018 -11.768 1.784 1.00 43.06 112 ALA A C 1
ATOM 846 O O . ALA A 1 112 ? -10.748 -12.291 0.949 1.00 43.06 112 ALA A O 1
ATOM 847 N N . ILE A 1 113 ? -9.390 -10.614 1.529 1.00 46.56 113 ILE A N 1
ATOM 848 C CA . ILE A 1 113 ? -9.058 -10.200 0.152 1.00 46.56 113 ILE A CA 1
ATOM 849 C C . ILE A 1 113 ? -7.702 -10.834 -0.174 1.00 46.56 113 ILE A C 1
ATOM 851 O O . ILE A 1 113 ? -6.688 -10.184 -0.380 1.00 46.56 113 ILE A O 1
ATOM 855 N N . SER A 1 114 ? -7.666 -12.156 -0.115 1.00 47.38 114 SER A N 1
ATOM 856 C CA . SER A 1 114 ? -6.606 -12.968 -0.687 1.00 47.38 114 SER A CA 1
ATOM 857 C C . SER A 1 114 ? -7.274 -14.290 -1.005 1.00 47.38 114 SER A C 1
ATOM 859 O O . SER A 1 114 ? -7.851 -14.918 -0.119 1.00 47.38 114 SER A O 1
ATOM 861 N N . GLY A 1 115 ? -7.300 -14.656 -2.285 1.00 44.31 115 GLY A N 1
ATOM 862 C CA . GLY A 1 115 ? -7.983 -15.832 -2.827 1.00 44.31 115 GLY A CA 1
ATOM 863 C C . GLY A 1 115 ? -7.377 -17.168 -2.385 1.00 44.31 115 GLY A C 1
ATOM 864 O O . GLY A 1 115 ? -7.208 -18.070 -3.202 1.00 44.31 115 GLY A O 1
ATOM 865 N N . ALA A 1 116 ? -7.035 -17.317 -1.109 1.00 44.41 116 ALA A N 1
ATOM 866 C CA . ALA A 1 116 ? -6.619 -18.571 -0.520 1.00 44.41 116 ALA A CA 1
ATOM 867 C C . ALA A 1 116 ? -7.868 -19.361 -0.115 1.00 44.41 116 ALA A C 1
ATOM 869 O O . ALA A 1 116 ? -8.632 -18.983 0.772 1.00 44.41 116 ALA A O 1
ATOM 870 N N . ARG A 1 117 ? -8.078 -20.466 -0.830 1.00 47.19 117 ARG A N 1
ATOM 871 C CA . ARG A 1 117 ? -9.150 -21.442 -0.628 1.00 47.19 117 ARG A CA 1
ATOM 872 C C . ARG A 1 117 ? -9.349 -21.752 0.873 1.00 47.19 117 ARG A C 1
ATOM 874 O O . ARG A 1 117 ? -8.406 -22.226 1.507 1.00 47.19 117 ARG A O 1
ATOM 881 N N . PRO A 1 118 ? -10.566 -21.597 1.424 1.00 45.19 118 PRO A N 1
ATOM 882 C CA . PRO A 1 118 ? -10.842 -21.746 2.859 1.00 45.19 118 PRO A CA 1
ATOM 883 C C . PRO A 1 118 ? -10.641 -23.167 3.428 1.00 45.19 118 PRO A C 1
ATOM 885 O O . PRO A 1 118 ? -10.752 -23.363 4.633 1.00 45.19 118 PRO A O 1
ATOM 888 N N . GLY A 1 119 ? -10.305 -24.165 2.601 1.00 49.50 119 GLY A N 1
ATOM 889 C CA . GLY A 1 119 ? -10.040 -25.535 3.055 1.00 49.50 119 GLY A CA 1
ATOM 890 C C . GLY A 1 119 ? -8.680 -25.748 3.736 1.00 49.50 119 GLY A C 1
ATOM 891 O O . GLY A 1 119 ? -8.528 -26.713 4.476 1.00 49.50 119 GLY A O 1
ATOM 892 N N . LEU A 1 120 ? -7.690 -24.872 3.523 1.00 46.69 120 LEU A N 1
ATOM 893 C CA . LEU A 1 120 ? -6.324 -25.095 4.032 1.00 46.69 120 LEU A CA 1
ATOM 894 C C . LEU A 1 120 ? -6.052 -24.491 5.420 1.00 46.69 120 LEU A C 1
ATOM 896 O O . LEU A 1 120 ? -5.166 -24.965 6.129 1.00 46.69 120 LEU A O 1
ATOM 900 N N . SER A 1 121 ? -6.819 -23.489 5.852 1.00 46.28 121 SER A N 1
ATOM 901 C CA . SER A 1 121 ? -6.563 -22.781 7.117 1.00 46.28 121 SER A CA 1
ATOM 902 C C . SER A 1 121 ? -6.984 -23.573 8.363 1.00 46.28 121 SER A C 1
ATOM 904 O O . SER A 1 121 ? -6.387 -23.403 9.423 1.00 46.28 121 SER A O 1
ATOM 906 N N . VAL A 1 122 ? -7.958 -24.484 8.245 1.00 49.56 122 VAL A N 1
ATOM 907 C CA . VAL A 1 122 ? -8.381 -25.347 9.367 1.00 49.56 122 VAL A CA 1
ATOM 908 C C . VAL A 1 122 ? -7.305 -26.389 9.693 1.00 49.56 122 VAL A C 1
ATOM 910 O O . VAL A 1 122 ? -7.019 -26.621 10.865 1.00 49.56 122 VAL A O 1
ATOM 913 N N . ALA A 1 123 ? -6.638 -26.941 8.673 1.00 47.31 123 ALA A N 1
ATOM 914 C CA . ALA A 1 123 ? -5.575 -27.928 8.859 1.00 47.31 123 ALA A CA 1
ATOM 915 C C . ALA A 1 123 ? -4.365 -27.349 9.619 1.00 47.31 123 ALA A C 1
ATOM 917 O O . ALA A 1 123 ? -3.835 -27.995 10.524 1.00 47.31 123 ALA A O 1
ATOM 918 N N . PHE A 1 124 ? -3.967 -26.106 9.324 1.00 49.91 124 PHE A N 1
ATOM 919 C CA . PHE A 1 124 ? -2.851 -25.452 10.019 1.00 49.91 124 PHE A CA 1
ATOM 920 C C . PHE A 1 124 ? -3.160 -25.120 11.486 1.00 49.91 124 PHE A C 1
ATOM 922 O O . PHE A 1 124 ? -2.283 -25.271 12.337 1.00 49.91 124 PHE A O 1
ATOM 929 N N . LEU A 1 125 ? -4.402 -24.748 11.811 1.00 53.09 125 LEU A N 1
ATOM 930 C CA . LEU A 1 125 ? -4.811 -24.526 13.204 1.00 53.09 125 LEU A CA 1
ATOM 931 C C . LEU A 1 125 ? -4.815 -25.829 14.019 1.00 53.09 125 LEU A C 1
ATOM 933 O O . LEU A 1 125 ? -4.374 -25.833 15.168 1.00 53.09 125 LEU A O 1
ATOM 937 N N . THR A 1 126 ? -5.224 -26.953 13.425 1.00 51.22 126 THR A N 1
ATOM 938 C CA . THR A 1 126 ? -5.170 -28.259 14.105 1.00 51.22 126 THR A CA 1
ATOM 939 C C . THR A 1 126 ? -3.745 -28.792 14.281 1.00 51.22 126 THR A C 1
ATOM 941 O O . THR A 1 126 ? -3.439 -29.372 15.322 1.00 51.22 126 THR A O 1
ATOM 944 N N . VAL A 1 127 ? -2.840 -28.547 13.325 1.00 49.72 127 VAL A N 1
ATOM 945 C CA . VAL A 1 127 ? -1.427 -28.959 13.442 1.00 49.72 127 VAL A CA 1
ATOM 946 C C . VAL A 1 127 ? -0.684 -28.118 14.490 1.00 49.72 127 VAL A C 1
ATOM 948 O O . VAL A 1 127 ? 0.098 -28.663 15.269 1.00 49.72 127 VAL A O 1
ATOM 951 N N . GLY A 1 128 ? -0.979 -26.817 14.594 1.00 41.06 128 GLY A N 1
ATOM 952 C CA . GLY A 1 128 ? -0.398 -25.948 15.626 1.00 41.06 128 GLY A CA 1
ATOM 953 C C . GLY A 1 128 ? -0.807 -26.321 17.059 1.00 41.06 128 GLY A C 1
ATOM 954 O O . GLY A 1 128 ? 0.010 -26.239 17.977 1.00 41.06 128 GLY A O 1
ATOM 955 N N . ALA A 1 129 ? -2.044 -26.788 17.262 1.00 47.31 129 ALA A N 1
ATOM 956 C CA . ALA A 1 129 ? -2.537 -27.207 18.578 1.00 47.31 129 ALA A CA 1
ATOM 957 C C . ALA A 1 129 ? -1.978 -28.570 19.039 1.00 47.31 129 ALA A C 1
ATOM 959 O O . ALA A 1 129 ? -1.756 -28.779 20.233 1.00 47.31 129 ALA A O 1
ATOM 960 N N . ALA A 1 130 ? -1.702 -29.487 18.107 1.00 45.53 130 ALA A N 1
ATOM 961 C CA . ALA A 1 130 ? -1.090 -30.777 18.431 1.00 45.53 130 ALA A CA 1
ATOM 962 C C . ALA A 1 130 ? 0.416 -30.657 18.742 1.00 45.53 130 ALA A C 1
ATOM 964 O O . ALA A 1 130 ? 0.936 -31.373 19.596 1.00 45.53 130 ALA A O 1
ATOM 965 N N . ALA A 1 131 ? 1.127 -29.727 18.096 1.00 43.66 131 ALA A N 1
ATOM 966 C CA . ALA A 1 131 ? 2.563 -29.548 18.313 1.00 43.66 131 ALA A CA 1
ATOM 967 C C . ALA A 1 131 ? 2.904 -28.907 19.675 1.00 43.66 131 ALA A C 1
ATOM 969 O O . ALA A 1 131 ? 3.934 -29.225 20.272 1.00 43.66 131 ALA A O 1
ATOM 970 N N . SER A 1 132 ? 2.042 -28.035 20.209 1.00 44.25 132 SER A N 1
ATOM 971 C CA . SER A 1 132 ? 2.315 -27.299 21.454 1.00 44.25 132 SER A CA 1
ATOM 972 C C . SER A 1 132 ? 2.122 -28.131 22.729 1.00 44.25 132 SER A C 1
ATOM 974 O O . SER A 1 132 ? 2.788 -27.880 23.734 1.00 44.25 132 SER A O 1
ATOM 976 N N . THR A 1 133 ? 1.290 -29.174 22.696 1.00 51.72 133 THR A N 1
ATOM 977 C CA . THR A 1 133 ? 1.072 -30.068 23.848 1.00 51.72 133 THR A CA 1
ATOM 978 C C . THR A 1 133 ? 2.180 -31.116 24.024 1.00 51.72 133 THR A C 1
ATOM 980 O O . THR A 1 133 ? 2.478 -31.501 25.156 1.00 51.72 133 THR A O 1
ATOM 983 N N . GLY A 1 134 ? 2.861 -31.530 22.948 1.00 47.75 134 GLY A N 1
ATOM 984 C CA . GLY A 1 134 ? 3.966 -32.498 23.023 1.00 47.75 134 GLY A CA 1
ATOM 985 C C . GLY A 1 134 ? 5.248 -31.938 23.653 1.00 47.75 134 GLY A C 1
ATOM 986 O O . GLY A 1 134 ? 5.887 -32.603 24.472 1.00 47.75 134 GLY A O 1
ATOM 987 N N . ILE A 1 135 ? 5.605 -30.691 23.327 1.00 55.03 135 ILE A N 1
ATOM 988 C CA . ILE A 1 135 ? 6.853 -30.062 23.796 1.00 55.03 135 ILE A CA 1
ATOM 989 C C . ILE A 1 135 ? 6.787 -29.765 25.304 1.00 55.03 135 ILE A C 1
ATOM 991 O O . ILE A 1 135 ? 7.753 -30.012 26.028 1.00 55.03 135 ILE A O 1
ATOM 995 N N . GLY A 1 136 ? 5.628 -29.328 25.811 1.00 55.53 136 GLY A N 1
ATOM 996 C CA . GLY A 1 136 ? 5.440 -29.057 27.241 1.00 55.53 136 GLY A CA 1
ATOM 997 C C . GLY A 1 136 ? 5.580 -30.303 28.127 1.00 55.53 136 GLY A C 1
ATOM 998 O O . GLY A 1 136 ? 6.220 -30.248 29.180 1.00 55.53 136 GLY A O 1
ATOM 999 N N . TYR A 1 137 ? 5.045 -31.452 27.692 1.00 57.28 137 TYR A N 1
ATOM 1000 C CA . TYR A 1 137 ? 5.108 -32.691 28.479 1.00 57.28 137 TYR A CA 1
ATOM 1001 C C . TYR A 1 137 ? 6.526 -33.290 28.529 1.00 57.28 137 TYR A C 1
ATOM 1003 O O . TYR A 1 137 ? 6.943 -33.808 29.569 1.00 57.28 137 TYR A O 1
ATOM 1011 N N . GLY A 1 138 ? 7.299 -33.165 27.442 1.00 59.72 138 GLY A N 1
ATOM 1012 C CA . GLY A 1 138 ? 8.699 -33.603 27.390 1.00 59.72 138 GLY A CA 1
ATOM 1013 C C . GLY A 1 138 ? 9.602 -32.834 28.361 1.00 59.72 138 GLY A C 1
ATOM 1014 O O . GLY A 1 138 ? 10.356 -33.445 29.122 1.00 59.72 138 GLY A O 1
ATOM 1015 N N . VAL A 1 139 ? 9.468 -31.504 28.408 1.00 69.06 139 VAL A N 1
ATOM 1016 C CA . VAL A 1 139 ? 10.246 -30.646 29.322 1.00 69.06 139 VAL A CA 1
ATOM 1017 C C . VAL A 1 139 ? 9.896 -30.933 30.788 1.00 69.06 139 VAL A C 1
ATOM 1019 O O . VAL A 1 139 ? 10.791 -31.085 31.621 1.00 69.06 139 VAL A O 1
ATOM 1022 N N . TYR A 1 140 ? 8.610 -31.105 31.110 1.00 70.69 140 TYR A N 1
ATOM 1023 C CA . TYR A 1 140 ? 8.167 -31.426 32.471 1.00 70.69 140 TYR A CA 1
ATOM 1024 C C . TYR A 1 140 ? 8.708 -32.780 32.976 1.00 70.69 140 TYR A C 1
ATOM 1026 O O . TYR A 1 140 ? 9.196 -32.876 34.107 1.00 70.69 140 TYR A O 1
ATOM 1034 N N . ARG A 1 141 ? 8.685 -33.831 32.139 1.00 71.19 141 ARG A N 1
ATOM 1035 C CA . ARG A 1 141 ? 9.248 -35.154 32.480 1.00 71.19 141 ARG A CA 1
ATOM 1036 C C . ARG A 1 141 ? 10.769 -35.117 32.650 1.00 71.19 141 ARG A C 1
ATOM 1038 O O . ARG A 1 141 ? 11.272 -35.746 33.581 1.00 71.19 141 ARG A O 1
ATOM 1045 N N . GLY A 1 142 ? 11.484 -34.369 31.806 1.00 65.19 142 GLY A N 1
ATOM 1046 C CA . GLY A 1 142 ? 12.940 -34.216 31.899 1.00 65.19 142 GLY A CA 1
ATOM 1047 C C . GLY A 1 142 ? 13.380 -33.566 33.213 1.00 65.19 142 GLY A C 1
ATOM 1048 O O . GLY A 1 142 ? 14.234 -34.102 33.919 1.00 65.19 142 GLY A O 1
ATOM 1049 N N . ILE A 1 143 ? 12.722 -32.470 33.606 1.00 71.56 143 ILE A N 1
ATOM 1050 C CA . ILE A 1 143 ? 13.023 -31.761 34.860 1.00 71.56 143 ILE A CA 1
ATOM 1051 C C . ILE A 1 143 ? 12.727 -32.646 36.083 1.00 71.56 143 ILE A C 1
ATOM 1053 O O . ILE A 1 143 ? 13.509 -32.671 37.035 1.00 71.56 143 ILE A O 1
ATOM 1057 N N . LYS A 1 144 ? 11.638 -33.427 36.060 1.00 69.81 144 LYS A N 1
ATOM 1058 C CA . LYS A 1 144 ? 11.279 -34.331 37.166 1.00 69.81 144 LYS A CA 1
ATOM 1059 C C . LYS A 1 144 ? 12.271 -35.494 37.334 1.00 69.81 144 LYS A C 1
ATOM 1061 O O . LYS A 1 144 ? 12.572 -35.864 38.466 1.00 69.81 144 LYS A O 1
ATOM 1066 N N . ALA A 1 145 ? 12.804 -36.043 36.240 1.00 66.50 145 ALA A N 1
ATOM 1067 C CA . ALA A 1 145 ? 13.783 -37.135 36.282 1.00 66.50 145 ALA A CA 1
ATOM 1068 C C . ALA A 1 145 ? 15.159 -36.683 36.803 1.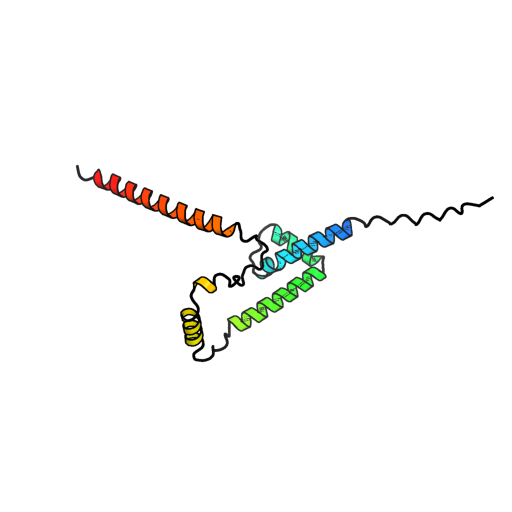00 66.50 145 ALA A C 1
ATOM 1070 O O . ALA A 1 145 ? 15.800 -37.411 37.559 1.00 66.50 145 ALA A O 1
ATOM 1071 N N . ILE A 1 146 ? 15.589 -35.466 36.454 1.00 67.50 146 ILE A N 1
ATOM 1072 C CA . ILE A 1 146 ? 16.849 -34.888 36.948 1.00 67.50 146 ILE A CA 1
ATOM 1073 C C . ILE A 1 146 ? 16.754 -34.599 38.452 1.00 67.50 146 ILE A C 1
ATOM 1075 O O . ILE A 1 146 ? 17.673 -34.900 39.208 1.00 67.50 146 ILE A O 1
ATOM 1079 N N . ARG A 1 147 ? 15.605 -34.095 38.913 1.00 68.81 147 ARG A N 1
ATOM 1080 C CA . ARG A 1 147 ? 15.392 -33.740 40.323 1.00 68.81 147 ARG A CA 1
ATOM 1081 C C . ARG A 1 147 ? 15.265 -34.955 41.256 1.00 68.81 147 ARG A C 1
ATOM 1083 O O . ARG A 1 147 ? 15.536 -34.827 42.442 1.00 68.81 147 ARG A O 1
ATOM 1090 N N . GLY A 1 148 ? 14.902 -36.129 40.729 1.00 61.44 148 GLY A N 1
ATOM 1091 C CA . GLY A 1 148 ? 14.838 -37.389 41.486 1.00 61.44 148 GLY A CA 1
ATOM 1092 C C . GLY A 1 148 ? 16.185 -38.098 41.687 1.00 61.44 148 GLY A C 1
ATOM 1093 O O . GLY A 1 148 ? 16.266 -38.994 42.518 1.00 61.44 148 GLY A O 1
ATOM 1094 N N . ARG A 1 149 ? 17.239 -37.708 40.955 1.00 59.06 149 ARG A N 1
ATOM 1095 C CA . ARG A 1 149 ? 18.587 -38.304 41.061 1.00 59.06 149 ARG A CA 1
ATOM 1096 C C . ARG A 1 149 ? 19.536 -37.569 42.010 1.00 59.06 149 ARG A C 1
ATOM 1098 O O . ARG A 1 149 ? 20.611 -38.084 42.275 1.00 59.06 149 ARG A O 1
ATOM 1105 N N . GLY A 1 150 ? 19.162 -36.384 42.491 1.00 54.06 150 GLY A N 1
ATOM 1106 C CA . GLY A 1 150 ? 20.006 -35.545 43.352 1.00 54.06 150 GLY A CA 1
ATOM 1107 C C . GLY A 1 150 ? 19.776 -35.712 44.857 1.00 54.06 150 GLY A C 1
ATOM 1108 O O . GLY A 1 150 ? 20.241 -34.868 45.609 1.00 54.06 150 GLY A O 1
ATOM 1109 N N . ASN A 1 151 ? 19.024 -36.731 45.289 1.00 54.84 151 ASN A N 1
ATOM 1110 C CA . ASN A 1 151 ? 18.639 -36.927 46.694 1.00 54.84 151 ASN A CA 1
ATOM 1111 C C . ASN A 1 151 ? 18.939 -38.350 4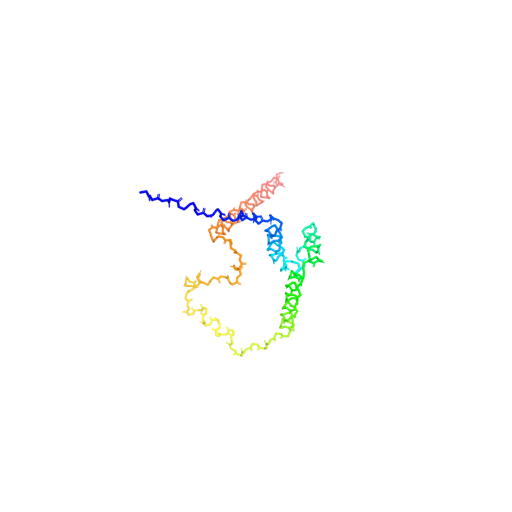7.211 1.00 54.84 151 ASN A C 1
ATOM 1113 O O . ASN A 1 151 ? 18.227 -38.847 48.084 1.00 54.84 151 ASN A O 1
ATOM 1117 N N . GLY A 1 152 ? 19.950 -39.007 46.634 1.00 52.56 152 GLY A N 1
ATOM 1118 C CA . GLY A 1 152 ? 20.510 -40.279 47.098 1.00 52.56 152 GLY A CA 1
ATOM 1119 C C . GLY A 1 152 ? 21.979 -40.114 47.436 1.00 52.56 152 GLY A C 1
ATOM 1120 O O . GLY A 1 152 ? 22.658 -39.416 46.650 1.00 52.56 152 GLY A O 1
#

pLDDT: mean 73.91, std 19.93, range [41.06, 98.0]

Sequence (152 aa):
MRLLRRRPRPPAEEAPSNDSTSLSRFCRETRSQLPALTAGDLSGWPLHVVRAHLKRCADCAGEQLRQEQLSSALASIKDSPPTPPPGLLDDLLARADGRGVRARAAVPARGAISGARPGLSVAFLTVGAAASTGIGYGVYRGIKAIRGRGNG

Radius of gyration: 30.26 Å; chains: 1; bounding box: 49×52×114 Å